Protein AF-A0A0R1GVC1-F1 (afdb_monomer)

Solvent-accessible surface area (backbone atoms only — not comparable to full-atom values): 3570 Å² total; per-residue (Å²): 120,68,64,66,54,53,50,50,51,51,50,52,51,49,52,54,52,49,52,53,51,50,52,53,51,51,53,51,50,52,55,64,66,28,63,72,50,47,50,52,53,34,46,76,71,74,45,72,87,60,69,93,70,65,74,84,80,81,129

Mean predicted aligned error: 9.03 Å

pLDDT: mean 85.67, std 13.41, range [57.12, 98.56]

Structure (mmCIF, N/CA/C/O backbone):
data_AF-A0A0R1GVC1-F1
#
_entry.id   AF-A0A0R1GVC1-F1
#
loop_
_atom_site.group_PDB
_atom_site.id
_atom_site.type_symbol
_atom_site.label_atom_id
_atom_site.label_alt_id
_atom_site.label_comp_id
_atom_site.label_asym_id
_atom_site.label_entity_id
_atom_site.label_seq_id
_atom_site.pdbx_PDB_ins_code
_atom_site.Cartn_x
_atom_site.Cartn_y
_atom_site.Cartn_z
_atom_site.occupancy
_atom_site.B_iso_or_equiv
_atom_site.auth_seq_id
_atom_site.auth_comp_id
_atom_site.auth_asym_id
_atom_site.auth_atom_id
_atom_site.pdbx_PDB_model_num
ATOM 1 N N . MET A 1 1 ? 23.824 -2.193 -28.262 1.00 57.69 1 MET A N 1
ATOM 2 C CA . MET A 1 1 ? 23.685 -2.861 -26.946 1.00 57.69 1 MET A CA 1
ATOM 3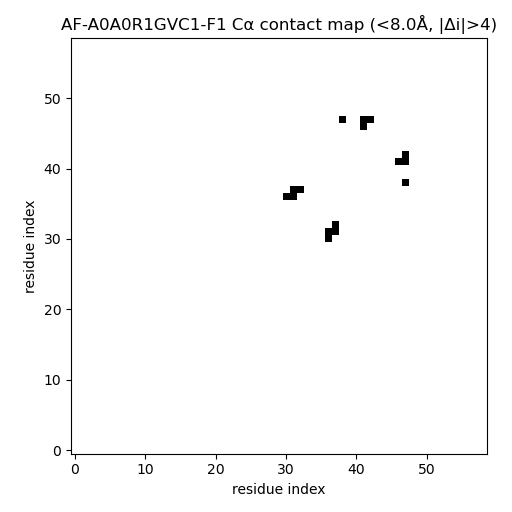 C C . MET A 1 1 ? 23.382 -1.902 -25.790 1.00 57.69 1 MET A C 1
ATOM 5 O O . MET A 1 1 ? 22.670 -2.318 -24.892 1.00 57.69 1 MET A O 1
ATOM 9 N N . SER A 1 2 ? 23.834 -0.637 -25.815 1.00 79.88 2 SER A N 1
ATOM 10 C CA . SER A 1 2 ? 23.569 0.350 -24.743 1.00 79.88 2 SER A CA 1
ATOM 11 C C . SER A 1 2 ? 22.086 0.756 -24.604 1.00 79.88 2 SER A C 1
ATOM 13 O O . SER A 1 2 ? 21.540 0.773 -23.504 1.00 79.88 2 SER A O 1
ATOM 15 N N . ASN A 1 3 ? 21.392 0.994 -25.724 1.00 88.62 3 ASN A N 1
ATOM 16 C CA . ASN A 1 3 ? 20.028 1.546 -25.696 1.00 88.62 3 ASN A CA 1
ATOM 17 C C . ASN A 1 3 ? 18.997 0.588 -25.080 1.00 88.62 3 ASN A C 1
ATOM 19 O O . ASN A 1 3 ? 18.215 1.006 -24.238 1.00 88.62 3 ASN A O 1
ATOM 23 N N . ALA A 1 4 ? 19.052 -0.705 -25.413 1.00 92.44 4 ALA A N 1
ATOM 24 C CA . ALA A 1 4 ? 18.136 -1.703 -24.850 1.00 92.44 4 ALA A CA 1
ATOM 25 C C . ALA A 1 4 ? 18.310 -1.875 -23.327 1.00 92.44 4 ALA A C 1
ATOM 27 O O . ALA A 1 4 ? 17.342 -2.101 -22.607 1.00 92.44 4 ALA A O 1
ATOM 28 N N . GLN A 1 5 ? 19.540 -1.740 -22.815 1.00 91.50 5 GLN A N 1
ATOM 29 C CA . GLN A 1 5 ? 19.805 -1.778 -21.374 1.00 91.50 5 GLN A CA 1
ATOM 30 C C . GLN A 1 5 ? 19.260 -0.528 -20.674 1.00 91.50 5 GLN A C 1
ATOM 32 O O . GLN A 1 5 ? 18.678 -0.637 -19.596 1.00 91.50 5 GLN A O 1
ATOM 37 N N . HIS A 1 6 ? 19.403 0.643 -21.299 1.00 94.69 6 HIS A N 1
ATOM 38 C CA . HIS A 1 6 ? 18.856 1.894 -20.780 1.00 94.69 6 HIS A CA 1
ATOM 39 C C . HIS A 1 6 ? 17.319 1.891 -20.762 1.00 94.69 6 HIS A C 1
ATOM 41 O O . HIS A 1 6 ? 16.704 2.263 -19.763 1.00 94.69 6 HIS A O 1
ATOM 47 N N . GLU A 1 7 ? 16.690 1.400 -21.830 1.00 96.06 7 GLU A N 1
ATOM 48 C CA . GLU A 1 7 ? 15.238 1.218 -21.904 1.00 96.06 7 GLU A CA 1
ATOM 49 C C . GLU A 1 7 ? 14.744 0.242 -20.834 1.00 96.06 7 GLU A C 1
ATOM 51 O O . GLU A 1 7 ?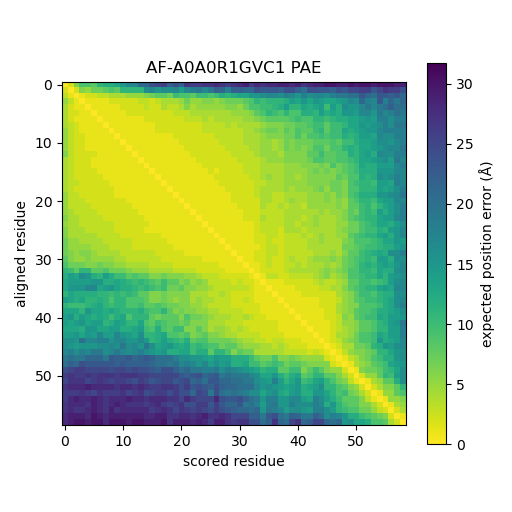 13.800 0.554 -20.109 1.00 96.06 7 GLU A O 1
ATOM 56 N N . LEU A 1 8 ? 15.425 -0.895 -20.656 1.00 96.44 8 LEU A N 1
ATOM 57 C CA . LEU A 1 8 ? 15.083 -1.863 -19.615 1.00 96.44 8 LEU A CA 1
ATOM 58 C C . LEU A 1 8 ? 15.174 -1.251 -18.208 1.00 96.44 8 LEU A C 1
ATOM 60 O O . LEU A 1 8 ? 14.285 -1.461 -17.383 1.00 96.44 8 LEU A O 1
ATOM 64 N N . GLN A 1 9 ? 16.215 -0.462 -17.928 1.00 96.31 9 GLN A N 1
ATOM 65 C CA . GLN A 1 9 ? 16.343 0.262 -16.659 1.00 96.31 9 GLN A CA 1
ATOM 66 C C . GLN A 1 9 ? 15.205 1.271 -16.461 1.00 96.31 9 GLN A C 1
ATOM 68 O O . GLN A 1 9 ? 14.622 1.333 -15.379 1.00 96.31 9 GLN A O 1
ATOM 73 N N . SER A 1 10 ? 14.847 2.020 -17.506 1.00 97.50 10 SER A N 1
ATOM 74 C CA . SER A 1 10 ? 13.732 2.971 -17.475 1.00 97.50 10 SER A CA 1
ATOM 75 C C . SER A 1 10 ? 12.400 2.278 -17.165 1.00 97.50 10 SER A C 1
ATOM 77 O O . SER A 1 10 ? 11.673 2.697 -16.259 1.00 97.50 10 SER A O 1
ATOM 79 N N . VAL A 1 11 ? 12.113 1.155 -17.833 1.00 97.81 11 VAL A N 1
ATOM 80 C CA . VAL A 1 11 ? 10.901 0.363 -17.583 1.00 97.81 11 VAL A CA 1
ATOM 81 C C . VAL A 1 11 ? 10.889 -0.195 -16.159 1.00 97.81 11 VAL A C 1
ATOM 83 O O . VAL A 1 11 ? 9.876 -0.074 -15.473 1.00 97.81 11 VAL A O 1
ATOM 86 N N . ASN A 1 12 ? 12.005 -0.732 -15.662 1.00 97.75 12 ASN A N 1
ATOM 87 C CA . ASN A 1 12 ? 12.089 -1.245 -14.289 1.00 97.75 12 ASN A CA 1
ATOM 88 C C . ASN A 1 12 ? 11.844 -0.153 -13.235 1.00 97.75 12 ASN A C 1
ATOM 90 O O . ASN A 1 12 ? 11.148 -0.385 -12.239 1.00 97.75 12 ASN A O 1
ATOM 94 N N . ASN A 1 13 ? 12.352 1.058 -13.470 1.00 98.00 13 ASN A N 1
ATOM 95 C CA . ASN A 1 13 ? 12.094 2.211 -12.608 1.00 98.00 13 ASN A CA 1
ATOM 96 C C . ASN A 1 13 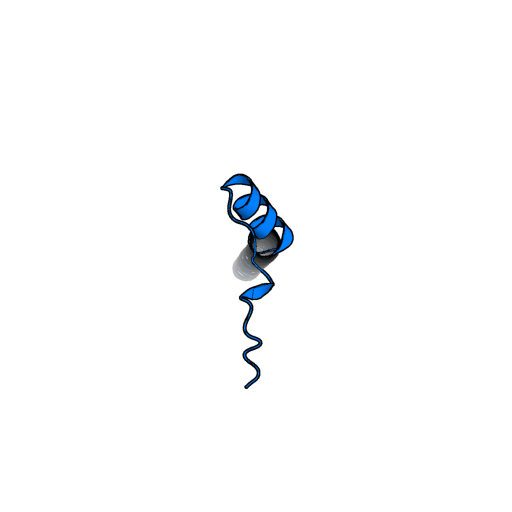? 10.614 2.616 -12.636 1.00 98.00 13 ASN A C 1
ATOM 98 O O . ASN A 1 13 ? 10.027 2.903 -11.586 1.00 98.00 13 ASN A O 1
ATOM 102 N N . ALA A 1 14 ? 9.984 2.594 -13.814 1.00 98.31 14 ALA A N 1
ATOM 103 C CA . ALA A 1 14 ? 8.557 2.866 -13.952 1.00 9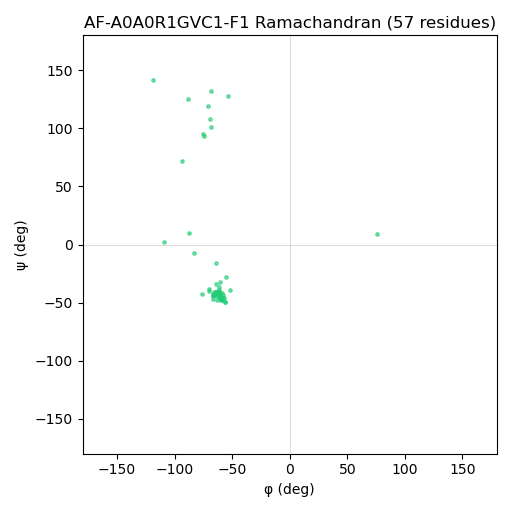8.31 14 ALA A CA 1
ATOM 104 C C . ALA A 1 14 ? 7.716 1.815 -13.212 1.00 98.31 14 ALA A C 1
ATOM 106 O O . ALA A 1 14 ? 6.852 2.179 -12.414 1.00 98.31 14 ALA A O 1
ATOM 107 N N . VAL A 1 15 ? 8.009 0.524 -13.396 1.00 98.44 15 VAL A N 1
ATOM 108 C CA . VAL A 1 15 ? 7.331 -0.580 -12.699 1.00 98.44 15 VAL A CA 1
ATOM 109 C C . VAL A 1 15 ? 7.434 -0.408 -11.186 1.00 98.44 15 VAL A C 1
ATOM 111 O O . VAL A 1 15 ? 6.416 -0.412 -10.499 1.00 98.44 15 VAL A O 1
ATOM 114 N N . THR A 1 16 ? 8.638 -0.166 -10.665 1.00 98.38 16 THR A N 1
ATOM 115 C CA . THR A 1 16 ? 8.861 0.064 -9.228 1.00 98.38 16 THR A CA 1
ATOM 116 C C . THR A 1 16 ? 8.046 1.254 -8.718 1.00 98.38 16 THR A C 1
ATOM 118 O O . THR A 1 16 ? 7.383 1.173 -7.681 1.00 98.38 16 THR A O 1
ATOM 121 N N . THR A 1 17 ? 8.023 2.348 -9.482 1.00 98.56 17 THR A N 1
ATOM 122 C CA . THR A 1 17 ? 7.238 3.545 -9.158 1.00 98.56 17 THR A CA 1
ATOM 123 C C . THR A 1 17 ? 5.743 3.240 -9.068 1.00 98.56 17 THR A C 1
ATOM 125 O O . THR A 1 17 ? 5.086 3.643 -8.104 1.00 98.56 17 THR A O 1
ATOM 128 N N . TYR A 1 18 ? 5.186 2.529 -10.049 1.00 98.44 18 TYR A N 1
ATOM 129 C CA . TYR A 1 18 ? 3.763 2.193 -10.062 1.00 98.44 18 TYR A CA 1
ATOM 130 C C . TYR A 1 18 ? 3.393 1.178 -8.980 1.00 98.44 18 TYR A C 1
ATOM 132 O O . TYR A 1 18 ? 2.363 1.352 -8.332 1.00 98.44 18 TYR A O 1
ATOM 140 N N . THR A 1 19 ? 4.246 0.191 -8.705 1.00 98.25 19 THR A N 1
ATOM 141 C CA . THR A 1 19 ? 4.053 -0.755 -7.598 1.00 98.25 19 THR A CA 1
ATOM 142 C C . THR A 1 19 ? 3.964 -0.026 -6.260 1.00 98.25 19 THR A C 1
ATOM 144 O O . THR A 1 19 ? 3.001 -0.218 -5.520 1.00 98.25 19 THR A O 1
ATOM 147 N N . ASN A 1 20 ? 4.889 0.898 -5.982 1.00 97.94 20 ASN A N 1
ATOM 148 C CA . ASN A 1 20 ? 4.861 1.691 -4.750 1.00 97.94 20 ASN A CA 1
ATOM 149 C C . ASN A 1 20 ? 3.596 2.556 -4.649 1.00 97.94 20 ASN A C 1
ATOM 151 O O . ASN A 1 20 ? 2.960 2.625 -3.596 1.00 97.94 20 ASN A O 1
ATOM 155 N N . ARG A 1 21 ? 3.181 3.186 -5.757 1.00 98.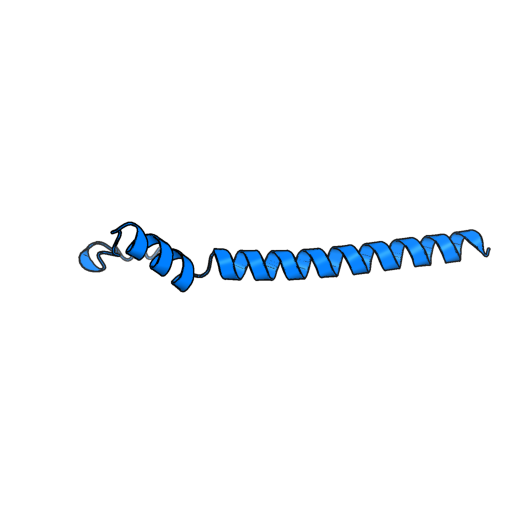25 21 ARG A N 1
ATOM 156 C CA . ARG A 1 21 ? 1.927 3.957 -5.805 1.00 98.25 21 ARG A CA 1
ATOM 157 C C . ARG A 1 21 ? 0.706 3.082 -5.526 1.00 98.25 21 ARG A C 1
ATOM 159 O O . ARG A 1 21 ? -0.188 3.525 -4.807 1.00 98.25 21 ARG A O 1
ATOM 166 N N . ASN A 1 22 ? 0.665 1.870 -6.070 1.00 97.88 22 ASN A N 1
ATOM 167 C CA . ASN A 1 22 ? -0.441 0.939 -5.863 1.00 97.88 22 ASN A CA 1
ATOM 168 C C . ASN A 1 22 ? -0.519 0.479 -4.404 1.00 97.88 22 ASN A C 1
ATOM 170 O O . ASN A 1 22 ? -1.601 0.525 -3.823 1.00 97.88 22 ASN A O 1
ATOM 174 N N . THR A 1 23 ? 0.612 0.143 -3.779 1.00 97.81 23 THR A N 1
ATOM 175 C CA . THR A 1 23 ? 0.669 -0.202 -2.349 1.00 97.81 23 THR A CA 1
ATOM 176 C C . THR A 1 23 ? 0.149 0.938 -1.473 1.00 97.81 23 THR A C 1
ATOM 178 O O . THR A 1 23 ? -0.708 0.716 -0.619 1.00 97.81 23 THR A O 1
ATOM 181 N N . ASN A 1 24 ? 0.581 2.176 -1.733 1.00 97.12 24 ASN A N 1
ATOM 182 C CA . ASN A 1 24 ? 0.115 3.344 -0.980 1.00 97.12 24 ASN A CA 1
ATOM 183 C C . ASN A 1 24 ? -1.392 3.582 -1.161 1.00 97.12 24 ASN A C 1
ATOM 185 O O . ASN A 1 24 ? -2.102 3.859 -0.195 1.00 97.12 24 ASN A O 1
ATOM 189 N N . LYS A 1 25 ? -1.912 3.441 -2.388 1.00 97.38 25 LYS A N 1
ATOM 190 C CA . LYS A 1 25 ? -3.357 3.539 -2.649 1.00 97.38 25 LYS A CA 1
ATOM 191 C C . LYS A 1 25 ? -4.137 2.446 -1.926 1.00 97.38 25 LYS A C 1
ATOM 193 O O . LYS A 1 25 ? -5.194 2.735 -1.376 1.00 97.38 25 LYS A O 1
ATOM 198 N N . GLN A 1 26 ? -3.619 1.220 -1.888 1.00 96.19 26 GLN A N 1
ATOM 199 C CA . GLN A 1 26 ? -4.264 0.124 -1.173 1.00 96.19 26 GLN A CA 1
ATOM 200 C C . GLN A 1 26 ? -4.325 0.392 0.335 1.00 96.19 26 GLN A C 1
ATOM 202 O O . GLN A 1 26 ? -5.363 0.164 0.952 1.00 96.19 26 GLN A O 1
ATOM 207 N N . GLN A 1 27 ? -3.250 0.923 0.925 1.00 94.44 27 GLN A N 1
ATOM 208 C CA . GLN A 1 27 ? -3.244 1.334 2.333 1.00 94.44 27 GLN A CA 1
ATOM 209 C C . GLN A 1 27 ? -4.306 2.403 2.603 1.00 94.44 27 GLN A C 1
ATOM 211 O O . GLN A 1 27 ? -5.121 2.237 3.508 1.00 94.44 27 GLN A O 1
ATOM 216 N N . GLN A 1 28 ? -4.379 3.435 1.757 1.00 93.88 28 GLN A N 1
ATOM 217 C CA . GLN A 1 28 ? -5.417 4.462 1.861 1.00 93.88 28 GLN A CA 1
ATOM 218 C C . GLN A 1 28 ? -6.821 3.862 1.749 1.00 93.88 28 GLN A C 1
ATOM 220 O O . GLN A 1 28 ? -7.678 4.174 2.566 1.00 93.88 28 GLN A O 1
ATOM 225 N N . ILE A 1 29 ? -7.077 2.969 0.788 1.00 91.06 29 ILE A N 1
ATOM 226 C CA . ILE A 1 29 ? -8.375 2.291 0.656 1.00 91.06 29 ILE A CA 1
ATOM 227 C C . ILE A 1 29 ? -8.724 1.538 1.944 1.00 91.06 29 ILE A C 1
ATOM 229 O O . ILE A 1 29 ? -9.834 1.700 2.451 1.00 91.06 29 ILE A O 1
ATOM 233 N N . ASN A 1 30 ? -7.779 0.789 2.514 1.00 92.19 30 ASN A N 1
ATOM 234 C CA . ASN A 1 30 ? -7.996 0.049 3.757 1.00 92.19 30 ASN A CA 1
ATOM 235 C C . ASN A 1 30 ? -8.328 0.987 4.931 1.00 92.19 30 ASN A C 1
ATOM 237 O O . ASN A 1 30 ? -9.230 0.699 5.717 1.00 92.19 30 ASN A O 1
ATOM 241 N N . GLU A 1 31 ? -7.656 2.135 5.037 1.00 89.25 31 GLU A N 1
ATOM 242 C CA . GLU A 1 31 ? -7.977 3.164 6.033 1.00 89.25 31 GLU A CA 1
ATOM 243 C C . GLU A 1 31 ? -9.361 3.776 5.796 1.00 89.25 31 GLU A C 1
ATOM 245 O O . GLU A 1 31 ? -10.128 3.978 6.741 1.00 89.25 31 GLU A O 1
ATOM 250 N N . LEU A 1 32 ? -9.705 4.059 4.535 1.00 88.75 32 LEU A N 1
ATOM 251 C CA . LEU A 1 32 ? -10.991 4.640 4.162 1.00 88.75 32 LEU A CA 1
ATOM 252 C C . LEU A 1 32 ? -12.152 3.689 4.481 1.00 88.75 32 LEU A C 1
ATOM 254 O O . LEU A 1 32 ? -13.187 4.152 4.963 1.00 88.75 32 LEU A O 1
ATOM 258 N N . GLN A 1 33 ? -11.959 2.395 4.214 1.00 86.56 33 GLN A N 1
ATOM 259 C CA . GLN A 1 33 ? -12.912 1.307 4.441 1.00 86.56 33 GLN A CA 1
ATOM 260 C C . GLN A 1 33 ? -12.894 0.770 5.874 1.00 86.56 33 GLN A C 1
ATOM 262 O O . GLN A 1 33 ? -13.748 -0.045 6.231 1.00 86.56 33 GLN A O 1
ATOM 267 N N . SER A 1 34 ? -11.946 1.208 6.704 1.00 90.31 34 SER A N 1
ATOM 268 C CA . SER A 1 34 ? -11.882 0.800 8.100 1.00 90.31 34 SER A CA 1
ATOM 269 C C . SER A 1 34 ? -13.219 1.068 8.787 1.00 90.31 34 SER A C 1
ATOM 271 O O . SER A 1 34 ? -13.726 2.196 8.776 1.00 90.31 34 SER A O 1
ATOM 273 N N . ARG A 1 35 ? -13.768 0.035 9.436 1.00 81.38 35 ARG A N 1
ATOM 274 C CA . ARG A 1 35 ? -15.026 0.126 10.191 1.00 81.38 35 ARG A CA 1
ATOM 275 C C . ARG A 1 35 ? -15.002 1.281 11.182 1.00 81.38 35 ARG A C 1
ATOM 277 O O . ARG A 1 35 ? -15.973 2.015 11.256 1.00 81.38 35 ARG A O 1
ATOM 284 N N . SER A 1 36 ? -13.875 1.528 11.852 1.00 83.31 36 SER A N 1
ATOM 285 C CA . SER A 1 36 ? -13.759 2.639 12.805 1.00 83.31 36 SER A CA 1
ATOM 286 C C . SER A 1 36 ? -13.973 4.009 12.152 1.00 83.31 36 SER A C 1
ATOM 288 O O . SER A 1 36 ? -14.588 4.896 12.748 1.00 83.31 36 SER A O 1
ATOM 290 N N . ARG A 1 37 ? -13.504 4.192 10.912 1.00 85.75 37 ARG A N 1
ATOM 291 C CA . ARG A 1 37 ? -13.689 5.429 10.148 1.00 85.75 37 ARG A CA 1
ATOM 292 C C . ARG A 1 37 ? -15.110 5.539 9.607 1.00 85.75 37 ARG A C 1
ATOM 294 O O . ARG A 1 37 ? -15.703 6.612 9.717 1.00 85.75 37 ARG A O 1
ATOM 301 N N . LEU A 1 38 ? -15.658 4.445 9.079 1.00 88.19 38 LEU A N 1
ATOM 302 C CA . LEU A 1 38 ? -17.050 4.382 8.628 1.00 88.19 38 LEU A CA 1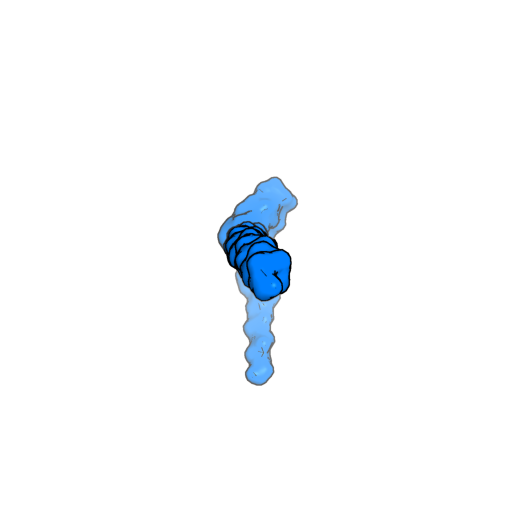
ATOM 303 C C . LEU A 1 38 ? -18.023 4.658 9.785 1.00 88.19 38 LEU A C 1
ATOM 305 O O . LEU A 1 38 ? -18.905 5.498 9.639 1.00 88.19 38 LEU A O 1
ATOM 309 N N . ASP A 1 39 ? -17.795 4.070 10.959 1.00 84.62 39 ASP A N 1
ATOM 310 C CA . ASP A 1 39 ? -18.585 4.290 12.174 1.00 84.62 39 ASP A CA 1
ATOM 311 C C . ASP A 1 39 ? -18.477 5.734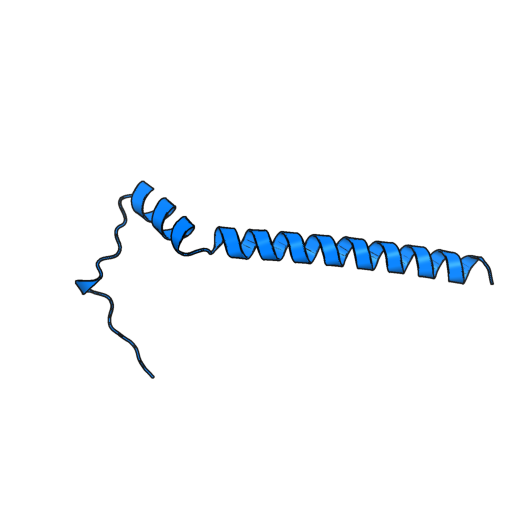 12.669 1.00 84.62 39 ASP A C 1
ATOM 313 O O . ASP A 1 39 ? -19.471 6.332 13.079 1.00 84.62 39 ASP A O 1
ATOM 317 N N . LYS A 1 40 ? -17.279 6.332 12.615 1.00 87.00 40 LYS A N 1
ATOM 318 C CA . LYS A 1 40 ? -17.082 7.746 12.969 1.00 87.00 40 LYS A CA 1
ATOM 319 C C . LYS A 1 40 ? -17.884 8.668 12.047 1.00 87.00 40 LYS A C 1
ATOM 321 O O . LYS A 1 40 ? -18.494 9.625 12.526 1.00 87.00 40 LYS A O 1
ATOM 326 N N . ILE A 1 41 ? -17.890 8.388 10.743 1.00 87.19 41 ILE A N 1
ATOM 327 C CA . ILE A 1 41 ? -18.678 9.142 9.760 1.00 87.19 41 ILE A CA 1
ATOM 328 C C . ILE A 1 41 ? -20.176 8.928 10.004 1.00 87.19 41 ILE A C 1
ATOM 330 O O . ILE A 1 41 ? -20.912 9.909 10.072 1.00 87.19 41 ILE A O 1
ATOM 334 N N . ALA A 1 42 ? -20.617 7.683 10.197 1.00 86.19 42 ALA A N 1
ATOM 335 C CA . ALA A 1 42 ? -22.009 7.341 10.480 1.00 86.19 42 ALA A CA 1
ATOM 336 C C . ALA A 1 42 ? -22.526 8.084 11.722 1.00 86.19 42 ALA A C 1
ATOM 338 O O . ALA A 1 42 ? -23.526 8.796 11.636 1.00 86.19 42 ALA A O 1
ATOM 339 N N . LYS A 1 43 ? -21.776 8.043 12.832 1.00 87.00 43 LYS A N 1
ATOM 340 C CA . LYS A 1 43 ? -22.110 8.768 14.069 1.00 87.00 43 LYS A CA 1
ATOM 341 C C . LYS A 1 43 ? -22.224 10.275 13.855 1.00 87.00 43 LYS A C 1
ATOM 343 O O . LYS A 1 43 ? -23.151 10.888 14.374 1.00 87.00 43 LYS A O 1
ATOM 348 N N . LYS A 1 44 ? -21.317 10.881 13.075 1.00 87.62 44 LYS A N 1
ATOM 349 C CA . LYS A 1 44 ? -21.385 12.314 12.735 1.00 87.62 44 LYS A CA 1
ATOM 350 C C . LYS A 1 44 ? -22.674 12.667 11.980 1.00 87.62 44 LYS A C 1
ATOM 352 O O . LYS A 1 44 ? -23.183 13.766 12.151 1.00 87.62 44 LYS A O 1
ATOM 357 N N . GLN A 1 45 ? -23.191 11.740 11.177 1.00 88.06 45 GLN A N 1
ATOM 358 C CA . GLN A 1 45 ? -24.445 11.893 10.434 1.00 88.06 45 GLN A CA 1
ATOM 359 C C . GLN A 1 45 ? -25.685 11.462 11.239 1.00 88.06 45 GLN A C 1
ATOM 361 O O . GLN A 1 45 ? -26.768 11.337 10.675 1.00 88.06 45 GLN A O 1
ATOM 366 N N . GLY A 1 46 ? -25.547 11.199 12.544 1.00 85.25 46 GLY A N 1
ATOM 367 C CA . GLY A 1 46 ? -26.650 10.752 13.400 1.00 85.25 46 GLY A CA 1
ATOM 368 C C . GLY A 1 46 ? -27.050 9.286 13.205 1.00 85.25 46 GLY A C 1
ATOM 369 O O . GLY A 1 46 ? -28.049 8.844 13.764 1.00 85.25 46 GLY A O 1
ATOM 370 N N . LEU A 1 47 ? -26.274 8.516 12.438 1.00 83.75 47 LEU A N 1
ATOM 371 C CA . LEU A 1 47 ? -26.490 7.088 12.239 1.00 83.75 47 LEU A CA 1
ATOM 372 C C . LEU A 1 47 ? -25.757 6.305 13.334 1.00 83.75 47 LEU A C 1
ATOM 374 O O . LEU A 1 47 ? -24.546 6.443 13.521 1.00 83.75 47 LEU A O 1
ATOM 378 N N . SER A 1 48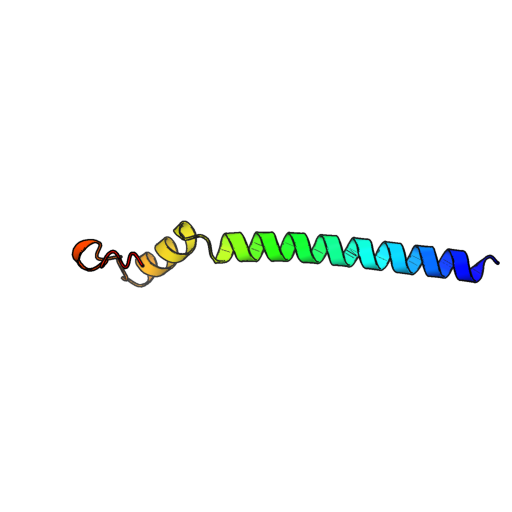 ? -26.483 5.450 14.048 1.00 73.38 48 SER A N 1
ATOM 379 C CA . SER A 1 48 ? -25.925 4.501 15.009 1.00 73.38 48 SER A CA 1
ATOM 380 C C . SER A 1 48 ? -26.245 3.072 14.574 1.00 73.38 48 SER A C 1
ATOM 382 O O . SER A 1 48 ? -27.322 2.781 14.052 1.00 73.38 48 SER A O 1
ATOM 384 N N . LEU A 1 49 ? -25.289 2.162 14.761 1.00 67.56 49 LEU A N 1
ATOM 385 C CA . LEU A 1 49 ? -25.529 0.737 14.560 1.00 67.56 49 LEU A CA 1
ATOM 386 C C . LEU A 1 49 ? -26.475 0.246 15.663 1.00 67.56 49 LEU A C 1
ATOM 388 O O . LEU A 1 49 ? -26.075 0.129 16.821 1.00 67.56 49 LEU A O 1
ATOM 392 N N . GLN A 1 50 ? -27.730 -0.043 15.312 1.00 65.94 50 GLN A N 1
ATOM 393 C CA . GLN A 1 50 ? -28.632 -0.788 16.190 1.00 65.94 50 GLN A CA 1
ATOM 394 C C . GLN A 1 50 ? -28.214 -2.262 16.188 1.00 65.94 50 GLN A C 1
ATOM 396 O O . GLN A 1 50 ? -28.642 -3.034 15.328 1.00 65.94 50 GLN A O 1
ATOM 401 N N . ASN A 1 51 ? -27.372 -2.646 17.152 1.00 62.44 51 ASN A N 1
ATOM 402 C CA . ASN A 1 51 ? -26.952 -4.038 17.353 1.00 62.44 51 ASN A CA 1
ATOM 403 C C . ASN A 1 51 ? -28.148 -4.995 17.523 1.00 62.44 51 ASN A C 1
ATOM 405 O O . ASN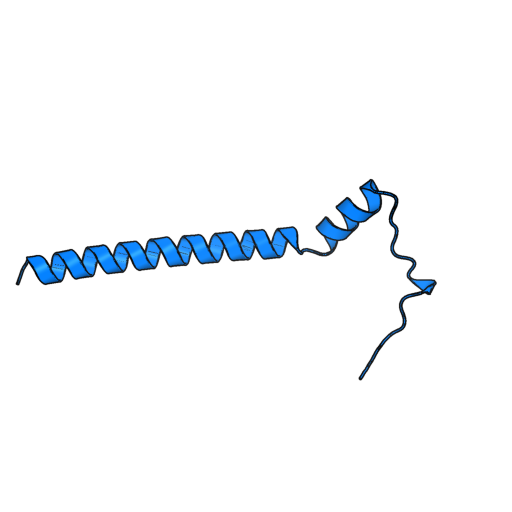 A 1 51 ? -28.073 -6.134 17.075 1.00 62.44 51 ASN A O 1
ATOM 409 N N . ASP A 1 52 ? -29.282 -4.505 18.034 1.00 61.31 52 ASP A N 1
ATOM 410 C CA . ASP A 1 52 ? -30.524 -5.275 18.205 1.00 61.31 52 ASP A CA 1
ATOM 411 C C . ASP A 1 52 ? -31.154 -5.752 16.880 1.00 61.31 52 ASP A C 1
ATOM 413 O O . ASP A 1 52 ? -32.017 -6.628 16.876 1.00 61.31 52 ASP A O 1
ATOM 417 N N . ARG A 1 53 ? -30.741 -5.189 15.733 1.00 59.19 53 ARG A N 1
ATOM 418 C CA . ARG A 1 53 ? -31.224 -5.567 14.390 1.00 59.19 53 ARG A CA 1
ATOM 419 C C . ARG A 1 53 ? -30.184 -6.311 13.549 1.00 59.19 53 ARG A C 1
ATOM 421 O O . ARG A 1 53 ? -30.476 -6.653 12.398 1.00 59.19 53 ARG A O 1
ATOM 428 N N . ILE A 1 54 ? -28.989 -6.581 14.083 1.00 61.03 54 ILE A N 1
ATOM 429 C CA . ILE A 1 54 ? -27.966 -7.361 13.378 1.00 61.03 54 ILE A CA 1
ATOM 430 C C . ILE A 1 54 ? -28.381 -8.834 13.415 1.00 61.03 54 ILE A C 1
ATOM 432 O O . ILE A 1 54 ? -28.124 -9.561 14.370 1.00 61.03 54 ILE A O 1
ATOM 436 N N . ARG A 1 55 ? -29.053 -9.286 12.352 1.00 63.00 55 ARG A N 1
ATOM 437 C CA . ARG A 1 55 ? -29.311 -10.712 12.134 1.00 63.00 55 ARG A CA 1
ATOM 438 C C . ARG A 1 55 ? -27.997 -11.390 11.764 1.00 63.00 55 ARG A C 1
ATOM 440 O O . ARG A 1 55 ? -27.383 -11.043 10.757 1.00 63.00 55 ARG A O 1
ATOM 447 N N . ASN A 1 56 ? -27.584 -12.355 12.579 1.00 62.16 56 ASN A N 1
ATOM 448 C CA . ASN A 1 56 ? -26.437 -13.203 12.293 1.00 62.16 56 ASN A CA 1
ATOM 449 C C . ASN A 1 56 ? -26.793 -14.097 11.092 1.00 62.16 56 ASN A C 1
ATOM 451 O O . ASN A 1 56 ? -27.561 -15.046 11.228 1.00 62.16 56 ASN A O 1
ATOM 455 N N . VAL A 1 57 ? -26.319 -13.748 9.897 1.00 64.62 57 VAL A N 1
ATOM 456 C CA . VAL A 1 57 ? -26.547 -14.526 8.670 1.00 64.62 57 VAL A CA 1
ATOM 457 C C . VAL A 1 57 ? -25.379 -15.484 8.459 1.00 64.62 57 VAL A C 1
ATOM 459 O O . VAL A 1 57 ? -24.542 -15.284 7.584 1.00 64.62 57 VAL A O 1
ATOM 462 N N . ASN A 1 58 ? -25.305 -16.518 9.299 1.00 57.12 58 ASN A N 1
ATOM 463 C CA . ASN A 1 58 ? -24.455 -17.671 9.009 1.00 57.12 58 ASN A CA 1
ATOM 464 C C . ASN A 1 58 ? -25.043 -18.429 7.804 1.00 57.12 58 ASN A C 1
ATOM 466 O O . ASN A 1 58 ? -26.252 -18.666 7.762 1.00 57.12 58 ASN A O 1
ATOM 470 N N . LYS A 1 59 ? -24.191 -18.770 6.832 1.00 57.53 59 LYS A N 1
ATOM 471 C CA . LYS A 1 59 ? -24.467 -19.763 5.787 1.00 57.53 59 LYS A CA 1
ATOM 472 C C . LYS A 1 59 ? -23.727 -21.046 6.120 1.00 57.53 59 LYS A C 1
ATOM 474 O O . LYS A 1 59 ? -22.576 -20.919 6.592 1.00 57.53 59 LYS A O 1
#

Foldseek 3Di:
DVPVVVVVVVVVVVVVVVVVVVVVVVVVVCVCPPPVNVQVVCVVVVHDPPPVPPDPDDD

Organism: NCBI:txid1267003

Sequence (59 aa):
MSNAQHELQSVNNAVTTYTNRNTNKQQQINELQSRSRLDKIAKKQGLSLQNDRIRNVNK

Secondary structure (DSSP, 8-state):
-HHHHHHHHHHHHHHHHHHHHHHHHHHHHHHHH-HHHHHHHHHHTT----GGG------

Radius of gyration: 22.35 Å; Cα contacts (8 Å, |Δi|>4): 8; chains: 1; bounding box: 55×32×45 Å